Protein AF-A0A9R1QT48-F1 (afdb_monomer)

InterPro domains:
  IPR006746 26S proteasome non-ATPase regulatory subunit Rpn12 [PTHR12387] (1-162)
  IPR033464 CSN8/PSMD8/EIF3K [PF10075] (105-162)

Mean predic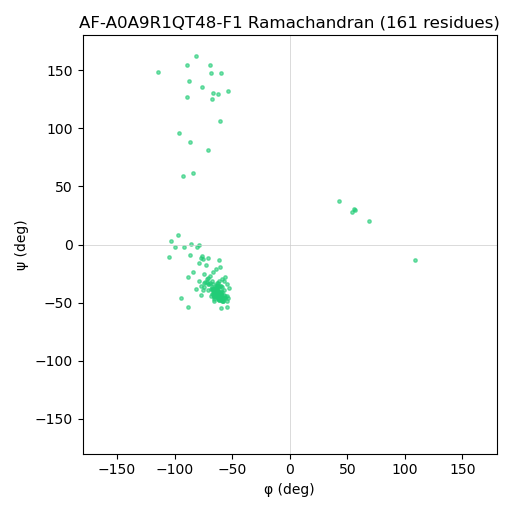ted aligned error: 6.91 Å

Solvent-accessible surface area (backbone atoms only — not comparable to full-atom values): 9217 Å² total; per-residue (Å²): 129,60,71,66,56,56,52,52,52,52,51,49,53,52,35,54,56,32,54,75,69,65,39,60,70,62,32,51,57,46,47,54,54,48,55,64,54,53,74,73,47,61,43,41,90,91,63,57,38,91,49,100,55,27,62,59,53,51,51,52,51,42,56,52,32,54,52,48,28,56,47,18,62,75,69,69,34,64,68,56,25,53,55,33,42,63,67,36,45,53,57,65,64,74,34,63,85,75,50,83,86,59,92,59,49,57,54,52,52,18,51,52,41,44,52,26,57,78,70,67,37,56,70,57,41,52,61,66,50,67,85,53,54,73,75,54,54,71,34,67,50,36,35,50,39,52,54,48,50,50,29,60,74,72,65,38,58,74,55,59,77,73,106

Sequence (163 aa):
MDPKLVEVMQLFARFKAAYLRSDLDVCSNFLSQLKALLTKFPSLPPLFQQTPNAVEELKLARDIYEHAVLLSVKTEDQDAFERDFCHLKPYYMDTCGIIPPSPVEYPIMGLNLLRLLVQNRIAEFHTELEPLPTKALENPCIKHAVELEQSLMEGAYNRVLSA

Structure (mmCIF, N/CA/C/O backbone):
data_AF-A0A9R1QT48-F1
#
_entry.id   AF-A0A9R1QT48-F1
#
loop_
_atom_site.group_PDB
_atom_site.id
_atom_site.type_symbol
_atom_site.label_atom_id
_atom_site.label_alt_id
_atom_site.label_comp_id
_atom_site.label_asym_id
_atom_site.label_entity_id
_atom_site.label_seq_id
_atom_site.pdbx_PDB_ins_code
_atom_site.Cartn_x
_atom_site.Cartn_y
_atom_site.Cartn_z
_atom_site.occupancy
_atom_site.B_iso_or_equiv
_atom_site.auth_seq_id
_atom_site.auth_comp_id
_atom_site.auth_asym_id
_atom_site.auth_atom_id
_atom_site.pdbx_PDB_model_num
ATOM 1 N N . MET A 1 1 ? -13.077 4.736 27.184 1.00 53.16 1 MET A N 1
ATOM 2 C CA . MET A 1 1 ? -12.689 4.082 25.919 1.00 53.16 1 MET A CA 1
ATOM 3 C C . MET A 1 1 ? -13.917 3.404 25.359 1.00 53.16 1 MET A C 1
ATOM 5 O O . MET A 1 1 ? -14.613 2.753 26.131 1.00 53.16 1 MET A O 1
ATOM 9 N N . ASP A 1 2 ? -14.217 3.599 24.077 1.00 65.31 2 ASP A N 1
ATOM 10 C CA . ASP A 1 2 ? -15.366 2.950 23.450 1.00 65.31 2 ASP A CA 1
ATOM 11 C C . ASP A 1 2 ? -15.201 1.421 23.482 1.00 65.31 2 ASP A C 1
ATOM 13 O O . ASP A 1 2 ? -14.153 0.917 23.070 1.00 65.31 2 ASP A O 1
ATOM 17 N N . PRO A 1 3 ? -16.206 0.654 23.945 1.00 72.56 3 PRO A N 1
ATOM 18 C CA . PRO A 1 3 ? -16.107 -0.805 24.042 1.00 72.56 3 PRO A CA 1
ATOM 19 C C . PRO A 1 3 ? -15.833 -1.462 22.681 1.00 72.56 3 PRO A C 1
ATOM 21 O O . PRO A 1 3 ? -15.135 -2.470 22.608 1.00 72.56 3 PRO A O 1
ATOM 24 N N . LYS A 1 4 ? -16.302 -0.836 21.594 1.00 74.94 4 LYS A N 1
ATOM 25 C CA . LYS A 1 4 ? -16.044 -1.262 20.211 1.00 74.94 4 LYS A CA 1
ATOM 26 C C . LYS A 1 4 ? -14.574 -1.118 19.811 1.00 74.94 4 LYS A C 1
ATOM 28 O O . LYS A 1 4 ? -14.049 -1.980 19.118 1.00 74.94 4 LYS A O 1
ATOM 33 N N . LEU A 1 5 ? -13.898 -0.059 20.260 1.00 76.19 5 LEU A N 1
ATOM 34 C CA . LEU A 1 5 ? -12.479 0.150 19.968 1.00 76.19 5 LEU A CA 1
ATOM 35 C C . LEU A 1 5 ? -11.628 -0.933 20.642 1.00 76.19 5 LEU A C 1
ATOM 37 O O . LEU A 1 5 ? -10.734 -1.500 20.022 1.00 76.19 5 LEU A O 1
ATOM 41 N N . VAL A 1 6 ? -11.961 -1.277 21.890 1.00 81.06 6 VAL A N 1
ATOM 42 C CA . VAL A 1 6 ? -11.276 -2.340 22.641 1.00 81.06 6 VAL A CA 1
ATOM 43 C C . VAL A 1 6 ? -11.453 -3.700 21.960 1.00 81.06 6 VAL A C 1
ATOM 45 O O . VAL A 1 6 ? -10.485 -4.449 21.843 1.00 81.06 6 VAL A O 1
ATOM 48 N N . GLU A 1 7 ? -12.654 -4.005 21.463 1.00 83.94 7 GLU A N 1
ATOM 49 C CA . GLU A 1 7 ? -12.927 -5.239 20.717 1.00 83.94 7 GLU A CA 1
ATOM 50 C C . GLU A 1 7 ? -12.077 -5.337 19.439 1.00 83.94 7 GLU A C 1
ATOM 52 O O . GLU A 1 7 ? -11.425 -6.358 19.202 1.00 83.94 7 GLU A O 1
ATOM 57 N N . VAL A 1 8 ? -12.002 -4.258 18.650 1.00 83.75 8 VAL A N 1
ATOM 58 C CA . VAL A 1 8 ? -11.188 -4.226 17.422 1.00 83.75 8 VAL A CA 1
ATOM 59 C C . VAL A 1 8 ? -9.700 -4.335 17.741 1.00 83.75 8 VAL A C 1
ATOM 61 O O . VAL A 1 8 ? -8.997 -5.094 17.080 1.00 83.75 8 VAL A O 1
ATOM 64 N N . MET A 1 9 ? -9.210 -3.659 18.782 1.00 83.94 9 MET A N 1
ATOM 65 C CA . MET A 1 9 ? -7.813 -3.781 19.212 1.00 83.94 9 MET A CA 1
ATOM 66 C C . MET A 1 9 ? -7.462 -5.209 19.651 1.00 83.94 9 MET A C 1
ATOM 68 O O . MET A 1 9 ? -6.390 -5.711 19.312 1.00 83.94 9 MET A O 1
ATOM 72 N N . GLN A 1 10 ? -8.358 -5.889 20.373 1.00 86.94 10 GLN A N 1
ATOM 73 C CA . GLN A 1 10 ? -8.158 -7.282 20.780 1.00 86.94 10 GLN A CA 1
ATOM 74 C C . GLN A 1 10 ? -8.146 -8.233 19.579 1.00 86.94 10 GLN A C 1
ATOM 76 O O . GLN A 1 10 ? -7.274 -9.101 19.489 1.00 86.94 10 GLN A O 1
ATOM 81 N N . LEU A 1 11 ? -9.076 -8.061 18.635 1.00 87.19 11 LEU A N 1
ATOM 82 C CA . LEU A 1 11 ? -9.088 -8.828 17.388 1.00 87.19 11 LEU A CA 1
ATOM 83 C C . LEU A 1 11 ? -7.837 -8.556 16.551 1.00 87.19 11 LEU A C 1
ATOM 85 O O . LEU A 1 11 ? -7.237 -9.493 16.030 1.00 87.19 11 LEU A O 1
ATOM 89 N N . PHE A 1 12 ? -7.381 -7.307 16.490 1.00 87.62 12 PHE A N 1
ATOM 90 C CA . PHE A 1 12 ? -6.169 -6.938 15.769 1.00 87.62 12 PHE A CA 1
ATOM 91 C C . PHE A 1 12 ? -4.907 -7.534 16.405 1.00 87.62 12 PHE A C 1
ATOM 93 O O . PHE A 1 12 ? -4.022 -8.012 15.698 1.00 87.62 12 PHE A O 1
ATOM 100 N N . ALA A 1 13 ? -4.834 -7.596 17.737 1.00 88.69 13 ALA A N 1
ATOM 101 C CA . ALA A 1 13 ? -3.746 -8.281 18.432 1.00 88.69 13 ALA A CA 1
ATOM 102 C C . ALA A 1 13 ? -3.721 -9.787 18.11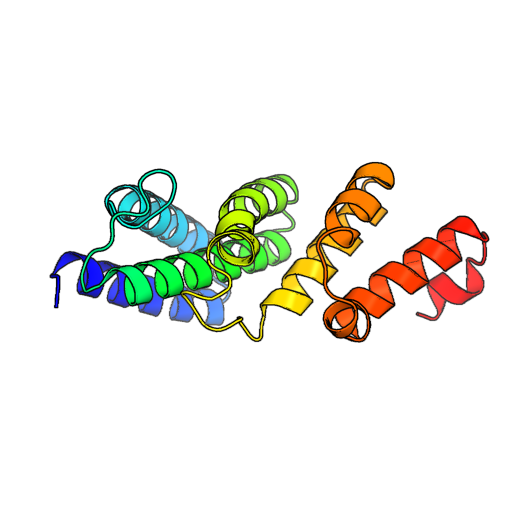6 1.00 88.69 13 ALA A C 1
ATOM 104 O O . ALA A 1 13 ? -2.655 -10.356 17.870 1.00 88.69 13 ALA A O 1
ATOM 105 N N . ARG A 1 14 ? -4.895 -10.432 18.058 1.00 87.19 14 ARG A N 1
ATOM 106 C CA . ARG A 1 14 ? -5.022 -11.840 17.643 1.00 87.19 14 ARG A CA 1
ATOM 107 C C . ARG A 1 14 ? -4.615 -12.045 16.187 1.00 87.19 14 ARG A C 1
ATOM 109 O O . ARG A 1 14 ? -3.895 -12.996 15.897 1.00 87.19 14 ARG A O 1
ATOM 116 N N . PHE A 1 15 ? -5.010 -11.133 15.303 1.00 88.38 15 PHE A N 1
ATOM 117 C CA . PHE A 1 15 ? -4.589 -11.130 13.907 1.00 88.38 15 PHE A CA 1
ATOM 118 C C . PHE A 1 15 ? -3.061 -11.011 13.782 1.00 88.38 15 PHE A C 1
ATOM 120 O O . PHE A 1 15 ? -2.448 -11.825 13.101 1.00 88.38 15 PHE A O 1
ATOM 127 N N . LYS A 1 16 ? -2.413 -10.087 14.508 1.00 87.00 16 LYS A N 1
ATOM 128 C CA . LYS A 1 16 ? -0.941 -9.963 14.522 1.00 87.00 16 LYS A CA 1
ATOM 129 C C . LYS A 1 16 ? -0.254 -11.247 14.995 1.00 87.00 16 LYS A C 1
ATOM 131 O O . LYS A 1 16 ? 0.745 -11.663 14.411 1.00 87.00 16 LYS A O 1
ATOM 136 N N . ALA A 1 17 ? -0.801 -11.900 16.019 1.00 88.81 17 ALA A N 1
ATOM 137 C CA . ALA A 1 17 ? -0.290 -13.183 16.494 1.00 88.81 17 ALA A CA 1
ATOM 138 C C . ALA A 1 17 ? -0.455 -14.307 15.451 1.00 88.81 17 ALA A C 1
ATOM 140 O O . ALA A 1 17 ? 0.458 -15.112 15.279 1.00 88.81 17 ALA A O 1
ATOM 141 N N . ALA A 1 18 ? -1.581 -14.356 14.733 1.00 85.75 18 ALA A N 1
ATOM 142 C CA . ALA A 1 18 ? -1.796 -15.305 13.637 1.00 85.75 18 ALA A CA 1
ATOM 143 C C . ALA A 1 18 ? -0.856 -15.031 12.447 1.00 85.75 18 ALA A C 1
ATOM 145 O O . ALA A 1 18 ? -0.269 -15.961 11.896 1.00 85.75 18 ALA A O 1
ATOM 146 N N . TYR A 1 19 ? -0.627 -13.755 12.126 1.00 86.25 19 TYR A N 1
ATOM 147 C CA . TYR A 1 19 ? 0.273 -13.327 11.056 1.00 86.25 19 TYR A CA 1
ATOM 148 C C . TYR A 1 19 ? 1.728 -13.733 11.323 1.00 86.25 19 TYR A C 1
ATOM 150 O O . TYR A 1 19 ? 2.423 -14.196 10.419 1.00 86.25 19 TYR A O 1
ATOM 158 N N . LEU A 1 20 ? 2.178 -13.638 12.581 1.00 87.12 20 LEU A N 1
ATOM 159 C CA . LEU A 1 20 ? 3.490 -14.133 13.018 1.00 87.12 20 LEU A CA 1
ATOM 160 C C . LEU A 1 20 ? 3.622 -15.654 12.871 1.00 87.12 20 LEU A C 1
ATOM 162 O O . LEU A 1 20 ? 4.701 -16.156 12.567 1.00 87.12 20 LEU A O 1
ATOM 166 N N . ARG A 1 21 ? 2.523 -16.391 13.053 1.00 86.38 21 ARG A N 1
ATOM 167 C CA . ARG A 1 21 ? 2.474 -17.850 12.879 1.00 86.38 21 ARG A CA 1
ATOM 168 C C . ARG A 1 21 ? 2.336 -18.278 11.413 1.00 86.38 21 ARG A C 1
ATOM 170 O O . ARG A 1 21 ? 2.369 -19.472 11.149 1.00 86.38 21 ARG A O 1
ATOM 177 N N . SER A 1 22 ? 2.232 -17.323 10.482 1.00 82.12 22 SER A N 1
ATOM 178 C CA . SER A 1 22 ? 2.034 -17.545 9.040 1.00 82.12 22 SER A CA 1
ATOM 179 C C . SER A 1 22 ? 0.799 -18.390 8.700 1.00 82.12 22 SER A C 1
ATOM 181 O O . SER A 1 22 ? 0.780 -19.088 7.692 1.00 82.12 22 SER A O 1
ATOM 183 N N . ASP A 1 23 ? -0.244 -18.308 9.528 1.00 86.50 23 ASP A N 1
ATOM 184 C CA . ASP A 1 23 ? -1.524 -18.978 9.284 1.00 86.50 23 ASP A CA 1
ATOM 185 C C . ASP A 1 23 ? -2.421 -18.075 8.421 1.00 86.50 23 ASP A C 1
ATOM 187 O O . ASP A 1 23 ? -3.141 -17.209 8.929 1.00 86.50 23 ASP A O 1
ATOM 191 N N . LEU A 1 24 ? -2.288 -18.203 7.097 1.00 83.56 24 LEU A N 1
ATOM 192 C CA . LEU A 1 24 ? -2.876 -17.275 6.123 1.00 83.56 24 LEU A CA 1
ATOM 193 C C . LEU A 1 24 ? -4.411 -17.354 6.085 1.00 83.56 24 LEU A C 1
ATOM 195 O O . LEU A 1 24 ? -5.071 -16.314 6.026 1.00 83.56 24 LEU A O 1
ATOM 199 N N . ASP A 1 25 ? -4.986 -18.552 6.206 1.00 83.75 25 ASP A N 1
ATOM 200 C CA . ASP A 1 25 ? -6.441 -18.760 6.193 1.00 83.75 25 ASP A CA 1
ATOM 201 C C . ASP A 1 25 ? -7.110 -18.121 7.413 1.00 83.75 25 ASP A C 1
ATOM 203 O O . ASP A 1 25 ? -8.140 -17.442 7.321 1.00 83.75 25 ASP A O 1
ATOM 207 N N . VAL A 1 26 ? -6.497 -18.287 8.585 1.00 86.94 26 VAL A N 1
ATOM 208 C CA . VAL A 1 26 ? -6.977 -17.666 9.820 1.00 86.94 26 VAL A CA 1
ATOM 209 C C . VAL A 1 26 ? -6.811 -16.145 9.762 1.00 86.94 26 VAL A C 1
ATOM 211 O O . VAL A 1 26 ? -7.708 -15.414 10.191 1.00 86.94 26 VAL A O 1
ATOM 214 N N . CYS A 1 27 ? -5.713 -15.651 9.179 1.00 86.06 27 CYS A N 1
ATOM 215 C CA . CYS A 1 27 ? -5.512 -14.219 8.954 1.00 86.06 27 CYS A CA 1
ATOM 216 C C . CYS A 1 27 ? -6.592 -13.623 8.046 1.00 86.06 27 CYS A C 1
ATOM 218 O O . CYS A 1 27 ? -7.122 -12.563 8.374 1.00 86.06 27 CYS A O 1
ATOM 220 N N . SER A 1 28 ? -6.954 -14.305 6.957 1.00 84.56 28 SER A N 1
ATOM 221 C CA . SER A 1 28 ? -8.005 -13.857 6.035 1.00 84.56 28 SER A CA 1
ATOM 222 C C . SER A 1 28 ? -9.363 -13.752 6.738 1.00 84.56 28 SER A C 1
ATOM 224 O O . SER A 1 28 ? -10.016 -12.709 6.689 1.00 84.56 28 SER A O 1
ATOM 226 N N . ASN A 1 29 ? -9.736 -14.773 7.519 1.00 88.25 29 ASN A N 1
ATOM 227 C CA . ASN A 1 29 ? -10.978 -14.766 8.298 1.00 88.25 29 ASN A CA 1
ATOM 228 C C . ASN A 1 29 ? -11.028 -13.623 9.325 1.00 88.25 29 ASN A C 1
ATOM 230 O O . ASN A 1 29 ? -12.040 -12.924 9.441 1.00 88.25 29 ASN A O 1
ATOM 234 N N . PHE A 1 30 ? -9.937 -13.404 10.066 1.00 87.44 30 PHE A N 1
ATOM 235 C CA . PHE A 1 30 ? -9.848 -12.281 11.001 1.00 87.44 30 PHE A CA 1
ATOM 236 C C . PHE A 1 30 ? -9.875 -10.932 10.285 1.00 87.44 30 PHE A C 1
ATOM 238 O O . PHE A 1 30 ? -10.513 -10.001 10.773 1.00 87.44 30 PHE A O 1
ATOM 245 N N . LEU A 1 31 ? -9.239 -10.823 9.121 1.00 87.00 31 LEU A N 1
ATOM 246 C CA . LEU A 1 31 ? -9.247 -9.608 8.323 1.00 87.00 31 LEU A CA 1
ATOM 247 C C . LEU A 1 31 ? -10.659 -9.267 7.830 1.00 87.00 31 LEU A C 1
ATOM 249 O O . LEU A 1 31 ? -11.064 -8.111 7.926 1.00 87.00 31 LEU A O 1
ATOM 253 N N . SER A 1 32 ? -11.443 -10.248 7.374 1.00 86.69 32 SER A N 1
ATOM 254 C CA . SER A 1 32 ? -12.846 -10.030 6.994 1.00 86.69 32 SER A CA 1
ATOM 255 C C . SER A 1 32 ? -13.685 -9.514 8.165 1.00 86.69 32 SER A C 1
ATOM 257 O O . SER A 1 32 ? -14.468 -8.578 8.001 1.00 86.69 32 SER A O 1
ATOM 259 N N . GLN A 1 33 ? -13.493 -10.076 9.364 1.00 86.94 33 GLN A N 1
ATOM 260 C CA . GLN A 1 33 ? -14.173 -9.608 10.576 1.00 86.94 33 GLN A CA 1
ATOM 261 C C . GLN A 1 33 ? -13.746 -8.185 10.952 1.00 86.94 33 GLN A C 1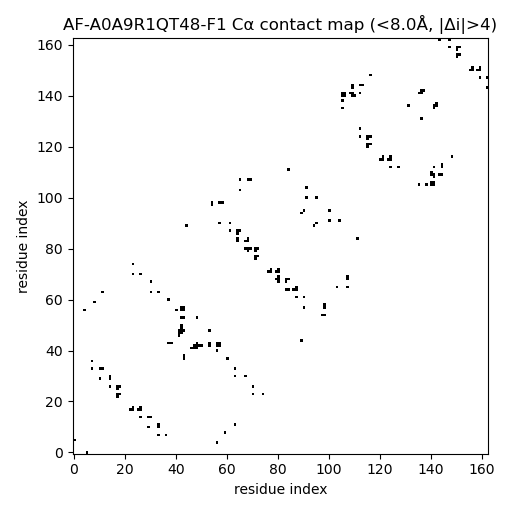
ATOM 263 O O . GLN A 1 33 ? -14.599 -7.352 11.257 1.00 86.94 33 GLN A O 1
ATOM 268 N N . LEU A 1 34 ? -12.445 -7.880 10.882 1.00 86.56 34 LEU A N 1
ATOM 269 C CA . LEU A 1 34 ? -11.914 -6.543 11.147 1.00 86.56 34 LEU A CA 1
ATOM 270 C C . LEU A 1 34 ? -12.475 -5.521 10.154 1.00 86.56 34 LEU A C 1
ATOM 272 O O . LEU A 1 34 ? -12.997 -4.498 10.586 1.00 86.56 34 LEU A O 1
ATOM 276 N N . LYS A 1 35 ? -12.470 -5.817 8.848 1.00 85.38 35 LYS A N 1
ATOM 277 C CA . LYS A 1 35 ? -13.055 -4.952 7.808 1.00 85.38 35 LYS A CA 1
ATOM 278 C C . LYS A 1 35 ? -14.542 -4.674 8.074 1.00 85.38 35 LYS A C 1
ATOM 280 O O . LYS A 1 35 ? -14.963 -3.524 8.013 1.00 85.38 35 LYS A O 1
ATOM 285 N N . ALA A 1 36 ? -15.321 -5.686 8.465 1.00 85.75 36 ALA A N 1
ATOM 286 C CA . ALA A 1 36 ? -16.741 -5.525 8.807 1.00 85.75 36 ALA A CA 1
ATOM 287 C C . ALA A 1 36 ? -16.992 -4.737 10.110 1.00 85.75 36 ALA A C 1
ATOM 289 O O . ALA A 1 36 ? -18.053 -4.136 10.291 1.00 85.75 36 ALA A O 1
ATOM 290 N N . LEU A 1 37 ? -16.049 -4.754 11.054 1.00 82.12 37 LEU A N 1
ATOM 291 C CA . LEU A 1 37 ? -16.114 -3.903 12.242 1.00 82.12 37 LEU A CA 1
ATOM 292 C C . LEU A 1 37 ? -15.714 -2.466 11.914 1.00 82.12 37 LEU A C 1
ATOM 294 O O . LEU A 1 37 ? -16.337 -1.542 12.436 1.00 82.12 37 LEU A O 1
ATOM 298 N N . LEU A 1 38 ? -14.748 -2.280 11.010 1.00 80.19 38 LEU A N 1
ATOM 299 C CA . LEU A 1 38 ? -14.307 -0.963 10.567 1.00 80.19 38 LEU A CA 1
ATOM 300 C C . LEU A 1 38 ? -15.453 -0.164 9.930 1.00 80.19 38 LEU A C 1
ATOM 302 O O . LEU A 1 38 ? -15.641 0.998 10.272 1.00 80.19 38 LEU A O 1
ATOM 306 N N . THR A 1 39 ? -16.319 -0.790 9.127 1.00 79.75 39 THR A N 1
ATOM 307 C CA . THR A 1 39 ? -17.478 -0.102 8.516 1.00 79.75 39 THR A CA 1
ATOM 308 C C . THR A 1 39 ? -18.481 0.473 9.523 1.00 79.75 39 THR A C 1
ATOM 310 O O . THR A 1 39 ? -19.362 1.237 9.138 1.00 79.75 39 THR A O 1
ATOM 313 N N . LYS A 1 40 ? -18.404 0.097 10.806 1.00 77.81 40 LYS A N 1
ATOM 314 C CA . LYS A 1 40 ? -19.305 0.595 11.856 1.00 77.81 40 LYS A CA 1
ATOM 315 C C . LYS A 1 40 ? -18.825 1.903 12.491 1.00 77.81 40 LYS A C 1
ATOM 317 O O . LYS A 1 40 ? -19.578 2.470 13.286 1.00 77.81 40 LYS A O 1
ATOM 322 N N . PHE A 1 41 ? -17.605 2.360 12.198 1.00 73.94 41 PHE A N 1
ATOM 323 C CA . PHE A 1 41 ? -17.069 3.598 12.762 1.00 73.94 41 PHE A CA 1
ATOM 324 C C . PHE A 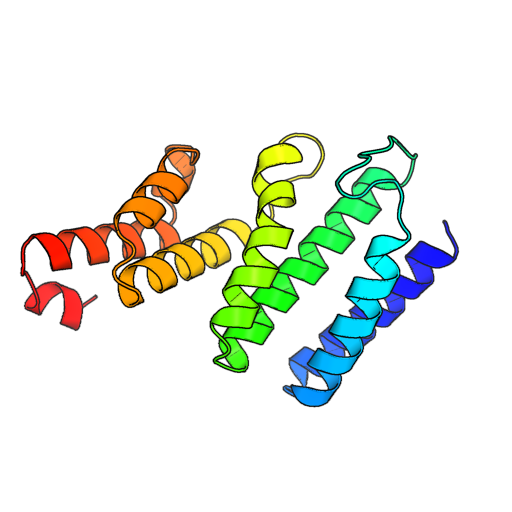1 41 ? -17.426 4.810 11.890 1.00 73.94 41 PHE A C 1
ATOM 326 O O . PHE A 1 41 ? -17.123 4.817 10.698 1.00 73.94 41 PHE A O 1
ATOM 333 N N . PRO A 1 42 ? -18.031 5.864 12.469 1.00 65.50 42 PRO A N 1
ATOM 334 C CA . PRO A 1 42 ? -18.413 7.072 11.733 1.00 65.50 42 PRO A CA 1
ATOM 335 C C . PRO A 1 42 ? -17.225 8.004 11.426 1.00 65.50 42 PRO A C 1
ATOM 337 O O . PRO A 1 42 ? -17.359 8.955 10.660 1.00 65.50 42 PRO A O 1
ATOM 340 N N . SER A 1 43 ? -16.068 7.761 12.040 1.00 64.75 43 SER A N 1
ATOM 341 C CA . SER A 1 43 ? -14.821 8.509 11.836 1.00 64.75 43 SER A CA 1
ATOM 342 C C . SER A 1 43 ? -14.077 8.119 10.557 1.00 64.75 43 SER A C 1
ATOM 344 O O . SER A 1 43 ? -13.198 8.857 10.116 1.00 64.75 43 SER A O 1
ATOM 346 N N . LEU A 1 44 ? -14.418 6.977 9.956 1.00 69.50 44 LEU A N 1
ATOM 347 C CA . LEU A 1 44 ? -13.779 6.484 8.740 1.00 69.50 44 LEU A CA 1
ATOM 348 C C . LEU A 1 44 ? -14.361 7.152 7.481 1.00 69.50 44 LEU A C 1
ATOM 350 O O . LEU A 1 44 ? -15.463 7.721 7.523 1.00 69.50 44 LEU A O 1
ATOM 354 N N . PRO A 1 45 ? -13.647 7.082 6.340 1.00 64.25 45 PRO A N 1
ATOM 355 C CA . PRO A 1 45 ? -14.200 7.505 5.058 1.00 64.25 45 PRO A CA 1
ATOM 356 C C . PRO A 1 45 ? -15.536 6.779 4.813 1.00 64.25 45 PRO A C 1
ATOM 358 O O . PRO A 1 45 ? -15.594 5.562 5.010 1.00 64.25 45 PRO A O 1
ATOM 361 N N . PRO A 1 46 ? -16.624 7.467 4.411 1.00 58.09 46 PRO A N 1
ATOM 362 C CA . PRO A 1 46 ? -16.684 8.816 3.834 1.00 58.09 46 PRO A CA 1
ATOM 363 C C . PRO A 1 46 ? -17.077 9.950 4.803 1.00 58.09 46 PRO A C 1
ATOM 365 O O . PRO A 1 46 ? -17.165 11.097 4.376 1.00 58.09 46 PRO A O 1
ATOM 368 N N . LEU A 1 47 ? -17.376 9.659 6.073 1.00 61.44 47 LEU A N 1
ATOM 369 C CA . LEU A 1 47 ? -18.002 10.635 6.978 1.00 61.44 47 LEU A CA 1
ATOM 370 C C . LEU A 1 47 ? -16.990 11.510 7.729 1.00 61.44 47 LEU A C 1
ATOM 372 O O . LEU A 1 47 ? -17.337 12.637 8.078 1.00 61.44 47 LEU A O 1
ATOM 376 N N . PHE A 1 48 ? -15.770 11.008 7.977 1.00 64.25 48 PHE A N 1
ATOM 377 C CA . PHE A 1 48 ? -14.692 11.713 8.696 1.00 64.25 48 PHE A CA 1
ATOM 378 C C . PHE A 1 48 ? -15.179 12.471 9.942 1.00 64.25 48 PHE A C 1
ATOM 380 O O . PHE A 1 48 ? -14.740 13.587 10.240 1.00 64.25 48 PHE A O 1
ATOM 387 N N . GLN A 1 49 ? -16.139 11.888 10.667 1.00 69.12 49 GLN A N 1
ATOM 388 C CA . GLN A 1 49 ? -16.762 12.577 11.781 1.00 69.12 49 GLN A CA 1
ATOM 389 C C . GLN A 1 49 ? -15.729 12.766 12.897 1.00 69.12 49 GLN A C 1
ATOM 391 O O . GLN A 1 49 ? -15.121 11.804 13.366 1.00 69.12 49 GLN A O 1
ATOM 396 N N . GLN A 1 50 ? -15.537 14.015 13.324 1.00 62.53 50 GLN A N 1
ATOM 397 C CA . GLN A 1 50 ? -14.600 14.393 14.384 1.00 62.53 50 GLN A CA 1
ATOM 398 C C . GLN A 1 50 ? -15.133 13.915 15.744 1.00 62.53 50 GLN A C 1
ATOM 400 O O . GLN A 1 50 ? -15.782 14.656 16.482 1.00 62.53 50 GLN A O 1
ATOM 405 N N . THR A 1 51 ? -14.909 12.640 16.055 1.00 68.38 51 THR A N 1
ATOM 406 C CA . THR A 1 51 ? -15.130 12.058 17.382 1.00 68.38 51 THR A CA 1
ATOM 407 C C . THR A 1 51 ? -13.857 12.205 18.225 1.00 68.38 51 THR A C 1
ATOM 409 O O . THR A 1 51 ? -12.754 12.265 17.679 1.00 68.38 51 THR A O 1
ATOM 412 N N . PRO A 1 52 ? -13.949 12.228 19.567 1.00 67.06 52 PRO A N 1
ATOM 413 C CA . PRO A 1 52 ? -12.766 12.313 20.431 1.00 67.06 52 PRO A CA 1
ATOM 414 C C . PRO A 1 52 ? -11.783 11.137 20.260 1.00 67.06 52 PRO A C 1
ATOM 416 O O . PRO A 1 52 ? -10.614 11.277 20.603 1.00 67.06 52 PRO A O 1
ATOM 419 N N . ASN A 1 53 ? -12.236 10.006 19.701 1.00 74.38 53 ASN A N 1
ATOM 420 C CA . ASN A 1 53 ? -11.418 8.824 19.408 1.00 74.38 53 ASN A CA 1
ATOM 421 C C . ASN A 1 53 ? -11.049 8.688 17.916 1.00 74.38 53 ASN A C 1
ATOM 423 O O . ASN A 1 53 ? -10.386 7.719 17.551 1.00 74.38 53 ASN A O 1
ATOM 427 N N . ALA A 1 54 ? -11.423 9.649 17.060 1.00 74.69 54 ALA A N 1
ATOM 428 C CA . ALA A 1 54 ? -11.244 9.557 15.608 1.00 74.69 54 ALA A CA 1
ATOM 429 C C . ALA A 1 54 ? -9.781 9.334 15.202 1.00 74.69 54 ALA A C 1
ATOM 431 O O . ALA A 1 54 ? -9.500 8.542 14.312 1.00 74.69 54 ALA A O 1
ATOM 432 N N . VAL A 1 55 ? -8.831 9.981 15.884 1.00 79.56 55 VAL A N 1
ATOM 433 C CA . VAL A 1 55 ? -7.392 9.832 15.598 1.00 79.56 55 VAL A CA 1
ATOM 434 C C . VAL A 1 55 ? -6.917 8.393 15.834 1.00 79.56 55 VAL A C 1
ATOM 436 O O . VAL A 1 55 ? -6.145 7.857 15.042 1.00 79.56 55 VAL A O 1
ATOM 439 N N . GLU A 1 56 ? -7.380 7.754 16.908 1.00 81.12 56 GLU A N 1
ATOM 440 C CA . GLU A 1 56 ? -7.010 6.373 17.238 1.00 81.12 56 GLU A CA 1
ATOM 441 C C . GLU A 1 56 ? -7.721 5.370 16.323 1.00 81.12 56 GLU A C 1
ATOM 443 O O . GLU A 1 56 ? -7.109 4.400 15.885 1.00 81.12 56 GLU A O 1
ATOM 448 N N . GLU A 1 57 ? -8.978 5.636 15.959 1.00 82.19 57 GLU A N 1
ATOM 449 C CA . GLU A 1 57 ? -9.729 4.835 14.985 1.00 82.19 57 GLU A CA 1
ATOM 450 C C . GLU A 1 57 ? -9.087 4.888 13.589 1.00 82.19 57 GLU A C 1
ATOM 452 O O . GLU A 1 57 ? -8.921 3.845 12.956 1.00 82.19 57 GLU A O 1
ATOM 457 N N . LEU A 1 58 ? -8.647 6.068 13.137 1.00 83.69 58 LEU A N 1
ATOM 458 C CA . LEU A 1 58 ? -7.950 6.249 11.859 1.00 83.69 58 LEU A CA 1
ATOM 459 C C . LEU A 1 58 ? -6.587 5.548 11.840 1.00 83.69 58 LEU A C 1
ATOM 461 O O . LEU A 1 58 ? -6.272 4.861 10.869 1.00 83.69 58 LEU A O 1
ATOM 465 N N . LYS A 1 59 ? -5.791 5.669 12.913 1.00 86.50 59 LYS A N 1
ATOM 466 C CA . LYS A 1 59 ? -4.520 4.934 13.040 1.00 86.50 59 LYS A CA 1
ATOM 467 C C . LYS A 1 59 ? -4.747 3.427 13.009 1.00 86.50 59 LYS A C 1
ATOM 469 O O . LYS A 1 59 ? -4.052 2.723 12.288 1.00 86.50 59 LYS A O 1
ATOM 474 N N . LEU A 1 60 ? -5.727 2.935 13.768 1.00 87.12 60 LEU A N 1
ATOM 475 C CA . LEU A 1 60 ? -6.036 1.510 13.830 1.00 87.12 60 LEU A CA 1
ATOM 476 C C . LEU A 1 60 ? -6.507 0.981 12.472 1.00 87.12 60 LEU A C 1
ATOM 478 O O . LEU A 1 60 ? -6.063 -0.082 12.047 1.00 87.12 60 LEU A O 1
ATOM 482 N N . ALA A 1 61 ? -7.369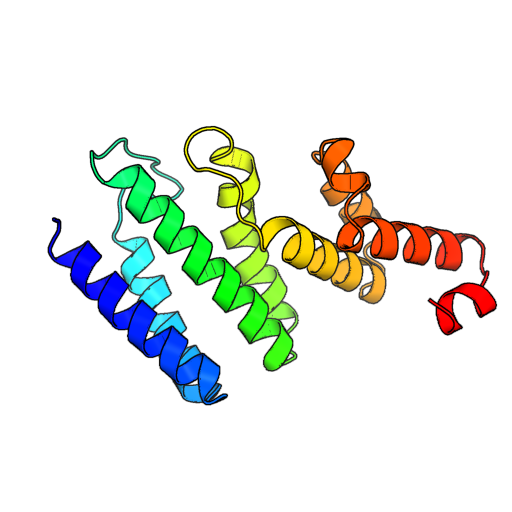 1.725 11.777 1.00 87.38 61 ALA A N 1
ATOM 483 C CA . ALA A 1 61 ? -7.826 1.370 10.441 1.00 87.38 61 ALA A CA 1
ATOM 484 C C . ALA A 1 61 ? -6.663 1.318 9.444 1.00 87.38 61 ALA A C 1
ATOM 486 O O . ALA A 1 61 ? -6.519 0.316 8.744 1.00 87.38 61 ALA A O 1
ATOM 487 N N . ARG A 1 62 ? -5.802 2.345 9.430 1.00 90.25 62 ARG A N 1
ATOM 488 C CA . ARG A 1 62 ? -4.586 2.367 8.609 1.00 90.25 62 ARG A CA 1
ATOM 489 C C . ARG A 1 62 ? -3.726 1.139 8.889 1.00 90.25 62 ARG A C 1
ATOM 491 O O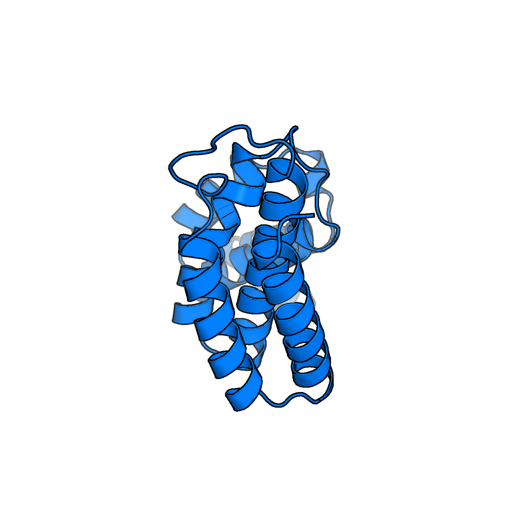 . ARG A 1 62 ? -3.438 0.391 7.965 1.00 90.25 62 ARG A O 1
ATOM 498 N N . ASP A 1 63 ? -3.391 0.882 10.150 1.00 89.81 63 ASP A N 1
ATOM 499 C CA . ASP A 1 63 ? -2.546 -0.250 10.532 1.00 89.81 63 ASP A CA 1
ATOM 500 C C . ASP A 1 63 ? -3.166 -1.603 10.109 1.00 89.81 63 ASP A C 1
ATOM 502 O O . ASP A 1 63 ? -2.443 -2.518 9.711 1.00 89.81 63 ASP A O 1
ATOM 506 N N . ILE A 1 64 ? -4.497 -1.754 10.166 1.00 90.25 64 ILE A N 1
ATOM 507 C CA . ILE A 1 64 ? -5.198 -2.958 9.684 1.00 90.25 64 ILE A CA 1
ATOM 508 C C . ILE A 1 64 ? -5.052 -3.104 8.167 1.00 90.25 64 ILE A C 1
ATOM 510 O O . ILE A 1 64 ? -4.693 -4.186 7.700 1.00 90.25 64 ILE A O 1
ATOM 514 N N . TYR A 1 65 ? -5.304 -2.041 7.398 1.00 91.12 65 TYR A N 1
ATOM 515 C CA . TYR A 1 65 ? -5.173 -2.076 5.940 1.00 91.12 65 TYR A CA 1
ATOM 516 C C . TYR A 1 65 ? -3.719 -2.267 5.491 1.00 91.12 65 TYR A C 1
ATOM 518 O O . TYR A 1 65 ? -3.474 -3.005 4.542 1.00 91.12 65 TYR A O 1
ATOM 526 N N . GLU A 1 66 ? -2.740 -1.720 6.211 1.00 92.25 66 GLU A N 1
ATOM 527 C CA . GLU A 1 66 ? -1.317 -1.983 5.965 1.00 92.25 66 GLU A CA 1
ATOM 528 C C . GLU A 1 66 ? -0.997 -3.477 6.071 1.00 92.25 66 GLU A C 1
ATOM 530 O O . GLU A 1 66 ? -0.359 -4.053 5.188 1.00 92.25 66 GLU A O 1
ATOM 535 N N . HIS A 1 67 ? -1.497 -4.147 7.112 1.00 90.81 67 HIS A N 1
ATOM 536 C CA . HIS A 1 67 ? -1.309 -5.591 7.235 1.00 90.81 67 HIS A CA 1
ATOM 537 C C . HIS A 1 67 ? -2.126 -6.385 6.209 1.00 90.81 67 HIS A C 1
ATOM 539 O O . HIS A 1 67 ? -1.706 -7.472 5.824 1.00 90.81 67 HIS A O 1
ATOM 545 N N . ALA A 1 68 ? -3.271 -5.866 5.765 1.00 90.50 68 ALA A N 1
ATOM 546 C CA . ALA A 1 68 ? -4.081 -6.468 4.709 1.00 90.50 68 ALA A CA 1
ATOM 547 C C . ALA A 1 68 ? -3.322 -6.509 3.373 1.00 90.50 68 ALA A C 1
ATOM 549 O O . ALA A 1 68 ? -3.252 -7.550 2.716 1.00 90.50 68 ALA A O 1
ATOM 550 N N . VAL A 1 69 ? -2.663 -5.400 3.028 1.00 92.25 69 VAL A N 1
ATOM 551 C CA . VAL A 1 69 ? -1.797 -5.296 1.850 1.00 92.25 69 VAL A CA 1
ATOM 552 C C . VAL A 1 69 ? -0.613 -6.261 1.967 1.00 92.25 69 VAL A C 1
ATOM 554 O O . VAL A 1 69 ? -0.361 -7.036 1.047 1.00 92.25 69 VAL A O 1
ATOM 557 N N . LEU A 1 70 ? 0.070 -6.297 3.117 1.00 90.81 70 LEU A N 1
ATOM 558 C CA . LEU A 1 70 ? 1.189 -7.225 3.345 1.00 90.81 70 LEU A CA 1
ATOM 559 C C . LEU A 1 70 ? 0.764 -8.701 3.307 1.00 90.81 70 LEU A C 1
ATOM 561 O O . LEU A 1 70 ? 1.505 -9.545 2.803 1.00 90.81 70 LEU A O 1
ATOM 565 N N . LEU A 1 71 ? -0.426 -9.021 3.822 1.00 90.19 71 LEU A N 1
ATOM 566 C CA . LEU A 1 71 ? -1.000 -10.360 3.727 1.00 90.19 71 LEU A CA 1
ATOM 567 C C . LEU A 1 71 ? -1.259 -10.737 2.267 1.00 90.19 71 LEU A C 1
ATOM 569 O O . LEU A 1 71 ? -0.899 -11.841 1.875 1.00 90.19 71 LEU A O 1
ATOM 573 N N . SER A 1 72 ? -1.799 -9.811 1.472 1.00 89.94 72 SER A N 1
ATOM 574 C CA . SER A 1 72 ? -2.076 -10.026 0.046 1.00 89.94 72 SER A CA 1
ATOM 575 C C . SER A 1 72 ? -0.805 -10.333 -0.752 1.00 89.94 72 SER A C 1
ATOM 577 O O . SER A 1 72 ? -0.820 -11.192 -1.629 1.00 89.94 72 SER A O 1
ATOM 579 N N . VAL A 1 73 ? 0.326 -9.704 -0.397 1.00 89.56 73 VAL A N 1
ATOM 580 C CA . VAL A 1 73 ? 1.642 -10.052 -0.968 1.00 89.56 73 VAL A CA 1
ATOM 581 C C . VAL A 1 73 ? 2.032 -11.488 -0.616 1.00 89.56 73 VAL A C 1
ATOM 583 O O . VAL A 1 73 ? 2.487 -12.226 -1.482 1.00 89.56 73 VAL A O 1
ATOM 586 N N . LYS A 1 74 ? 1.840 -11.911 0.641 1.00 88.12 74 LYS A N 1
ATOM 587 C CA . LYS A 1 74 ? 2.176 -13.278 1.080 1.00 88.12 74 LYS A CA 1
ATOM 588 C C . LYS A 1 74 ? 1.292 -14.354 0.458 1.00 88.12 74 LYS A C 1
ATOM 590 O O . LYS A 1 74 ? 1.751 -15.479 0.301 1.00 88.12 74 LYS A O 1
ATOM 595 N N . THR A 1 75 ? 0.035 -14.036 0.168 1.00 88.12 75 THR A N 1
ATOM 596 C CA . THR A 1 75 ? -0.896 -14.949 -0.505 1.00 88.12 75 THR A CA 1
ATOM 597 C C . THR A 1 75 ? -0.784 -14.883 -2.026 1.00 88.12 75 THR A C 1
ATOM 599 O O . THR A 1 75 ? -1.543 -15.572 -2.697 1.00 88.12 75 THR A O 1
ATOM 602 N N . GLU A 1 76 ? 0.121 -14.053 -2.560 1.00 87.69 76 GLU A N 1
ATOM 603 C CA . GLU A 1 76 ? 0.300 -13.813 -3.998 1.00 87.69 76 GLU A CA 1
ATOM 604 C C . GLU A 1 76 ? -1.005 -13.381 -4.704 1.00 87.69 76 GLU A C 1
ATOM 606 O O . GLU A 1 76 ? -1.192 -13.602 -5.899 1.00 87.69 76 GLU A O 1
ATOM 611 N N . ASP A 1 77 ? -1.916 -12.730 -3.967 1.00 90.38 77 ASP A N 1
ATOM 612 C CA . ASP A 1 77 ? -3.209 -12.270 -4.483 1.00 90.38 77 ASP A CA 1
ATOM 613 C C . ASP A 1 77 ? -3.109 -10.795 -4.887 1.00 90.38 77 ASP A C 1
ATOM 615 O O . ASP A 1 77 ? -3.220 -9.868 -4.075 1.00 90.38 77 ASP A O 1
ATOM 619 N N . GLN A 1 78 ? -2.870 -10.584 -6.179 1.00 88.06 78 GLN A N 1
ATOM 620 C CA . GLN A 1 78 ? -2.691 -9.260 -6.760 1.00 88.06 78 GLN A CA 1
ATOM 621 C C . GLN A 1 78 ? -3.976 -8.422 -6.732 1.00 88.06 78 GLN A C 1
ATOM 623 O O . GLN A 1 78 ? -3.913 -7.215 -6.482 1.00 88.06 78 GLN A O 1
ATOM 628 N N . ASP A 1 79 ? -5.135 -9.050 -6.935 1.00 89.81 79 ASP A N 1
ATOM 629 C CA . ASP A 1 79 ? -6.422 -8.356 -6.924 1.00 89.81 79 ASP A CA 1
ATOM 630 C C . ASP A 1 79 ? -6.784 -7.919 -5.498 1.00 89.81 79 ASP A C 1
ATOM 632 O O . ASP A 1 79 ? -7.313 -6.824 -5.290 1.00 89.81 79 ASP A O 1
ATOM 636 N N . ALA A 1 80 ? -6.495 -8.753 -4.492 1.00 89.88 80 ALA A N 1
ATOM 637 C CA . ALA A 1 80 ? -6.647 -8.377 -3.087 1.00 89.88 80 ALA A CA 1
ATOM 638 C C . ALA A 1 80 ? -5.722 -7.226 -2.705 1.00 89.88 80 ALA A C 1
ATOM 640 O O . ALA A 1 80 ? -6.178 -6.286 -2.052 1.00 89.88 80 ALA A O 1
ATOM 641 N N . PHE A 1 81 ? -4.472 -7.254 -3.175 1.00 92.81 81 PHE A N 1
ATOM 642 C CA . PHE A 1 81 ? -3.536 -6.162 -2.952 1.00 92.81 81 PHE A CA 1
ATOM 643 C C . PHE A 1 81 ? -4.089 -4.845 -3.513 1.00 92.81 81 PHE A C 1
ATOM 645 O O . PHE A 1 81 ? -4.073 -3.837 -2.812 1.00 92.81 81 PHE A O 1
ATOM 652 N N . GLU A 1 82 ? -4.581 -4.828 -4.758 1.00 91.12 82 GLU A N 1
ATOM 653 C CA . GLU A 1 82 ? -5.106 -3.606 -5.382 1.00 91.12 82 GLU A CA 1
ATOM 654 C C . GLU A 1 82 ? -6.320 -3.060 -4.625 1.00 91.12 82 GLU A C 1
ATOM 656 O O . GLU A 1 82 ? -6.346 -1.877 -4.282 1.00 91.12 82 GLU A O 1
ATOM 661 N N . ARG A 1 83 ? -7.276 -3.926 -4.263 1.00 91.62 83 ARG A N 1
ATOM 662 C CA . ARG A 1 83 ? -8.448 -3.531 -3.464 1.00 91.62 83 ARG A CA 1
ATOM 663 C C . ARG A 1 83 ? -8.052 -2.945 -2.110 1.00 91.62 83 ARG A C 1
ATOM 665 O O . ARG A 1 83 ? -8.547 -1.886 -1.724 1.00 91.62 83 ARG A O 1
ATOM 672 N N . ASP A 1 84 ? -7.165 -3.624 -1.388 1.00 91.56 84 ASP A N 1
ATOM 673 C CA . ASP A 1 84 ? -6.768 -3.213 -0.042 1.00 91.56 84 ASP A CA 1
ATOM 674 C C . ASP A 1 84 ? -5.904 -1.949 -0.069 1.00 91.56 84 ASP A C 1
ATOM 676 O O . ASP A 1 84 ? -6.060 -1.082 0.792 1.00 91.56 84 ASP A O 1
ATOM 680 N N . PHE A 1 85 ? -5.078 -1.778 -1.103 1.00 91.25 85 PHE A N 1
ATOM 681 C CA . PHE A 1 85 ? -4.327 -0.548 -1.328 1.00 91.25 85 PHE A CA 1
ATOM 682 C C . PHE A 1 85 ? -5.246 0.638 -1.656 1.00 91.25 85 PHE A C 1
ATOM 684 O O . PHE A 1 85 ? -5.064 1.718 -1.098 1.00 91.25 85 PHE A O 1
ATOM 691 N N . CYS A 1 86 ? -6.279 0.454 -2.487 1.00 89.25 86 CYS A N 1
ATOM 692 C CA . CYS A 1 86 ? -7.271 1.502 -2.749 1.00 89.25 86 CYS A CA 1
ATOM 693 C C . CYS A 1 86 ? -7.985 1.957 -1.468 1.00 89.25 86 CYS A C 1
ATOM 695 O O . CYS A 1 86 ? -8.259 3.146 -1.313 1.00 89.25 86 CYS A O 1
ATOM 697 N N . HIS A 1 87 ? -8.254 1.039 -0.535 1.00 88.00 87 HIS A N 1
ATOM 698 C CA . HIS A 1 87 ? -8.800 1.392 0.776 1.00 88.00 87 HIS A CA 1
ATOM 699 C C . HIS A 1 87 ? -7.784 2.087 1.685 1.00 88.00 87 HIS A C 1
ATOM 701 O O . HIS A 1 87 ? -8.178 2.938 2.477 1.00 88.00 87 HIS A O 1
ATOM 707 N N . LEU A 1 88 ? -6.498 1.754 1.573 1.00 90.12 88 LEU A N 1
ATOM 708 C CA . LEU A 1 88 ? -5.419 2.361 2.350 1.00 90.12 88 LEU A CA 1
ATOM 709 C C . LEU A 1 88 ? -5.063 3.780 1.868 1.00 90.12 88 LEU A C 1
ATOM 711 O O . LEU A 1 88 ? -4.728 4.638 2.681 1.00 90.12 88 LEU A O 1
ATOM 715 N N . LYS A 1 89 ? -5.177 4.054 0.564 1.00 88.06 89 LYS A N 1
ATOM 716 C CA . LYS A 1 89 ? -4.751 5.313 -0.070 1.00 88.06 89 LYS A CA 1
ATOM 717 C C . LYS A 1 89 ? -5.346 6.589 0.564 1.00 88.06 89 LYS A C 1
ATOM 719 O O . LYS A 1 89 ? -4.565 7.505 0.830 1.00 88.06 89 LYS A O 1
ATOM 724 N N . PRO A 1 90 ? -6.653 6.670 0.895 1.00 86.38 90 PRO A N 1
ATOM 725 C CA . PRO A 1 90 ? -7.219 7.813 1.621 1.00 86.38 90 PRO A CA 1
ATOM 726 C C . PRO A 1 90 ? -6.540 8.083 2.969 1.00 86.38 90 PRO A C 1
ATOM 728 O O . PRO A 1 90 ? -6.418 9.230 3.388 1.00 86.38 90 PRO A O 1
ATOM 731 N N . TYR A 1 91 ? -6.043 7.048 3.654 1.00 85.31 91 TYR A N 1
ATOM 732 C CA . TYR A 1 91 ? -5.341 7.230 4.924 1.00 85.31 91 TYR A CA 1
ATOM 733 C C . TYR A 1 91 ? -3.960 7.867 4.731 1.00 85.31 91 TYR A C 1
ATOM 735 O O . TYR A 1 91 ? -3.519 8.603 5.603 1.00 85.31 91 TYR A O 1
ATOM 743 N N . TYR A 1 92 ? -3.288 7.660 3.601 1.00 84.88 92 TYR A N 1
ATOM 744 C CA . TYR A 1 92 ? -2.015 8.338 3.328 1.00 84.88 92 TYR A CA 1
ATOM 745 C C . TYR A 1 92 ? -2.205 9.759 2.792 1.00 84.88 92 TYR A C 1
ATOM 747 O O . TYR A 1 92 ? -1.482 10.667 3.192 1.00 84.88 92 TYR A O 1
ATOM 755 N N . MET A 1 93 ? -3.214 9.974 1.946 1.00 82.31 93 MET A N 1
ATOM 756 C CA . MET A 1 93 ? -3.427 11.264 1.280 1.00 82.31 93 MET A CA 1
ATOM 757 C C . MET A 1 93 ? -4.292 12.223 2.109 1.00 82.31 93 MET A C 1
ATOM 759 O O . MET A 1 93 ? -3.869 13.337 2.413 1.00 82.31 93 MET A O 1
ATOM 763 N N . ASP A 1 94 ? -5.483 11.791 2.530 1.00 78.19 94 ASP A N 1
ATOM 764 C CA . ASP A 1 94 ? -6.499 12.685 3.107 1.00 78.19 94 ASP A CA 1
ATOM 765 C C . ASP A 1 94 ? -6.292 12.932 4.605 1.00 78.19 94 ASP A C 1
ATOM 767 O O . ASP A 1 94 ? -6.730 13.947 5.145 1.00 78.19 94 ASP A O 1
ATOM 771 N N . THR A 1 95 ? -5.614 12.012 5.300 1.00 74.31 95 THR A N 1
ATOM 772 C CA . THR A 1 95 ? -5.358 12.143 6.746 1.00 74.31 95 THR A CA 1
ATOM 773 C C . THR A 1 95 ? -3.979 12.724 7.073 1.00 74.31 95 THR A C 1
ATOM 775 O O . THR A 1 95 ? -3.597 12.811 8.247 1.00 74.31 95 THR A O 1
ATOM 778 N N . CYS A 1 96 ? -3.259 13.192 6.045 1.00 66.94 96 CYS A N 1
ATOM 779 C CA . CYS A 1 96 ? -1.986 13.889 6.174 1.00 66.94 96 CYS A CA 1
ATOM 780 C C . CYS A 1 96 ? -2.169 15.173 7.008 1.00 66.94 96 CYS A C 1
ATOM 782 O O . CYS A 1 96 ? -2.759 16.155 6.563 1.00 66.94 96 CYS A O 1
ATOM 784 N N . GLY A 1 97 ? -1.679 15.151 8.253 1.00 70.62 97 GLY A N 1
ATOM 785 C CA . GLY A 1 97 ? -1.821 16.243 9.228 1.00 70.62 97 GLY A CA 1
ATOM 786 C C . GLY A 1 97 ? -2.772 15.948 10.394 1.00 70.62 97 GLY A C 1
ATOM 787 O O . GLY A 1 97 ? -2.718 16.651 11.400 1.00 70.62 97 GLY A O 1
ATOM 788 N N . ILE A 1 98 ? -3.587 14.889 10.306 1.00 76.69 98 ILE A N 1
ATOM 789 C CA . ILE A 1 98 ? -4.429 14.395 11.412 1.00 76.69 98 ILE A CA 1
ATOM 790 C C . ILE A 1 98 ? -3.700 13.279 12.167 1.00 76.69 98 ILE A C 1
ATOM 792 O O . ILE A 1 98 ? -3.648 13.281 13.398 1.00 76.69 98 ILE A O 1
ATOM 796 N N . ILE A 1 99 ? -3.115 12.333 11.428 1.00 80.75 99 ILE A N 1
ATOM 797 C CA . ILE A 1 99 ? -2.306 11.243 11.979 1.00 80.75 99 ILE A CA 1
ATOM 798 C C . ILE A 1 99 ? -0.845 11.383 11.527 1.00 80.75 99 ILE A C 1
ATOM 800 O O . ILE A 1 99 ? -0.579 11.894 10.438 1.00 80.75 99 ILE A O 1
ATOM 804 N N . PRO A 1 100 ? 0.126 10.954 12.354 1.00 83.19 100 PRO A N 1
ATOM 805 C CA . PRO A 1 100 ? 1.525 10.940 11.948 1.00 83.19 100 PRO A CA 1
ATOM 806 C C . PRO A 1 100 ? 1.762 9.887 10.851 1.00 83.19 100 PRO A C 1
ATOM 808 O O . PRO A 1 100 ? 1.117 8.831 10.893 1.00 83.19 100 PRO A O 1
ATOM 811 N N . PRO A 1 101 ? 2.704 10.129 9.918 1.00 81.56 101 PRO A N 1
ATOM 812 C CA . PRO A 1 101 ? 3.033 9.186 8.849 1.00 81.56 101 PRO A CA 1
ATOM 813 C C . PRO A 1 101 ? 3.507 7.841 9.408 1.00 81.56 101 PRO A C 1
ATOM 815 O O . PRO A 1 101 ? 4.110 7.773 10.486 1.00 81.56 101 PRO A O 1
ATOM 818 N N . SER A 1 102 ? 3.206 6.763 8.684 1.00 84.69 102 SER A N 1
ATO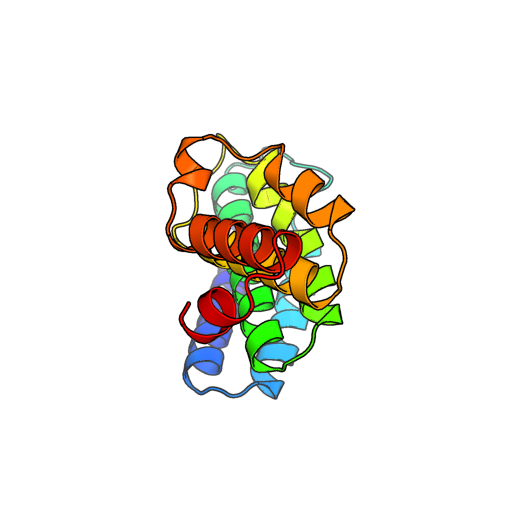M 819 C CA . SER A 1 102 ? 3.563 5.401 9.097 1.00 84.69 102 SER A CA 1
ATOM 820 C C . SER A 1 102 ? 4.968 5.044 8.604 1.00 84.69 102 SER A C 1
ATOM 822 O O . SER A 1 102 ? 5.306 5.358 7.464 1.00 84.69 102 SER A O 1
ATOM 824 N N . PRO A 1 103 ? 5.808 4.337 9.385 1.00 84.19 103 PRO A N 1
ATOM 825 C CA . PRO A 1 103 ? 7.110 3.885 8.891 1.00 84.19 103 PRO A CA 1
ATOM 826 C C . PRO A 1 103 ? 6.997 2.875 7.735 1.00 84.19 103 PRO A C 1
ATOM 828 O O . PRO A 1 103 ? 7.951 2.713 6.978 1.00 84.19 103 PRO A O 1
ATOM 831 N N . VAL A 1 104 ? 5.850 2.196 7.591 1.00 88.06 104 VAL A N 1
ATOM 832 C CA . VAL A 1 104 ? 5.602 1.212 6.520 1.00 88.06 104 VAL A CA 1
ATOM 833 C C . VAL A 1 104 ? 4.949 1.815 5.272 1.00 88.06 104 VAL A C 1
ATOM 835 O O . VAL A 1 104 ? 4.801 1.116 4.272 1.00 88.06 104 VAL A O 1
ATOM 838 N N . GLU A 1 105 ? 4.635 3.110 5.292 1.00 89.12 105 GLU A N 1
ATOM 839 C CA . GLU A 1 105 ? 3.996 3.826 4.184 1.00 89.12 105 GLU A CA 1
ATOM 840 C C . GLU A 1 105 ? 4.841 3.786 2.905 1.00 89.12 105 GLU A C 1
ATOM 842 O O . GLU A 1 105 ? 4.379 3.299 1.874 1.00 89.12 105 GLU A O 1
ATOM 847 N N . TYR A 1 106 ? 6.109 4.210 2.967 1.00 90.25 106 TYR A N 1
ATOM 848 C CA . TYR A 1 106 ? 6.986 4.201 1.789 1.00 90.25 106 TYR A CA 1
ATOM 849 C C . TYR A 1 106 ? 7.291 2.793 1.254 1.00 90.25 106 TYR A C 1
ATOM 851 O O . TYR A 1 106 ? 7.259 2.623 0.034 1.00 90.25 106 TYR A O 1
ATOM 859 N N . PRO A 1 107 ? 7.545 1.769 2.096 1.00 91.50 107 PRO A N 1
ATOM 860 C CA . PRO A 1 107 ? 7.618 0.387 1.628 1.00 91.50 107 PRO A CA 1
ATOM 861 C C . PRO A 1 107 ? 6.360 -0.084 0.889 1.00 91.50 107 PRO A C 1
ATOM 863 O O . PRO A 1 107 ? 6.477 -0.668 -0.186 1.00 91.50 107 PRO A O 1
ATOM 866 N N . ILE A 1 108 ? 5.162 0.184 1.422 1.00 92.75 108 ILE A N 1
ATOM 867 C CA . ILE A 1 108 ? 3.897 -0.206 0.778 1.00 92.75 108 ILE A CA 1
ATOM 868 C C . ILE A 1 108 ? 3.699 0.547 -0.542 1.00 92.75 108 ILE A C 1
ATOM 870 O O . ILE A 1 108 ? 3.302 -0.057 -1.540 1.00 92.75 108 ILE A O 1
ATOM 874 N N . MET A 1 109 ? 4.036 1.837 -0.578 1.00 90.69 109 MET A N 1
ATOM 875 C CA . MET A 1 109 ? 3.997 2.638 -1.800 1.00 90.69 109 MET A CA 1
ATOM 876 C C . MET A 1 109 ? 4.963 2.084 -2.856 1.00 90.69 109 MET A C 1
ATOM 878 O O . MET A 1 109 ? 4.575 1.893 -4.004 1.00 90.69 109 MET A O 1
ATOM 882 N N . GLY A 1 110 ? 6.191 1.734 -2.461 1.00 91.44 110 GLY A N 1
ATOM 883 C CA . GLY A 1 110 ? 7.172 1.083 -3.332 1.00 91.44 110 GLY A CA 1
ATOM 884 C C . GLY A 1 110 ? 6.678 -0.257 -3.883 1.00 91.44 110 GLY A C 1
ATOM 885 O O . GLY A 1 110 ? 6.801 -0.510 -5.078 1.00 91.44 110 GLY A O 1
ATOM 886 N N . LEU A 1 111 ? 6.042 -1.089 -3.052 1.00 92.25 111 LEU A N 1
ATOM 887 C CA . LEU A 1 111 ? 5.421 -2.343 -3.500 1.00 92.25 111 LEU A CA 1
ATOM 888 C C . LEU A 1 111 ? 4.299 -2.100 -4.516 1.00 92.25 111 LEU A C 1
ATOM 890 O O . LEU A 1 111 ? 4.207 -2.821 -5.509 1.00 92.25 111 LEU A O 1
ATOM 894 N N . ASN A 1 112 ? 3.467 -1.077 -4.303 1.00 93.19 112 ASN A N 1
ATOM 895 C CA . ASN A 1 112 ? 2.429 -0.696 -5.257 1.00 93.19 112 ASN A CA 1
ATOM 896 C C . ASN A 1 112 ? 3.030 -0.238 -6.597 1.00 93.19 112 ASN A C 1
ATOM 898 O O . ASN A 1 112 ? 2.569 -0.665 -7.652 1.00 93.19 112 ASN A O 1
ATOM 902 N N . LEU A 1 113 ? 4.099 0.561 -6.563 1.00 92.25 113 LEU A N 1
ATOM 903 C CA . LEU A 1 113 ? 4.823 0.990 -7.761 1.00 92.25 113 LEU A CA 1
ATOM 904 C C . LEU A 1 113 ? 5.403 -0.206 -8.530 1.00 92.25 113 LEU A C 1
ATOM 906 O O . LEU A 1 113 ? 5.181 -0.327 -9.733 1.00 92.25 113 LEU A O 1
ATOM 910 N N . LEU A 1 114 ? 6.063 -1.141 -7.840 1.00 91.81 114 LEU A N 1
ATOM 911 C CA . LEU A 1 114 ? 6.575 -2.371 -8.454 1.00 91.81 114 LEU A CA 1
ATOM 912 C C . LEU A 1 11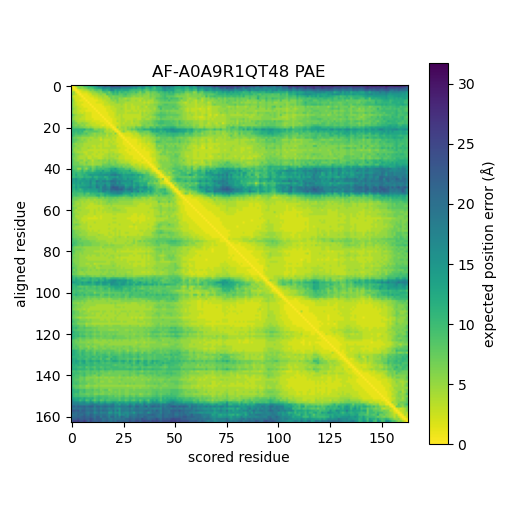4 ? 5.450 -3.218 -9.067 1.00 91.81 114 LEU A C 1
ATOM 914 O O . LEU A 1 114 ? 5.596 -3.712 -10.184 1.00 91.81 114 LEU A O 1
ATOM 918 N N . ARG A 1 115 ? 4.301 -3.340 -8.385 1.00 91.88 115 ARG A N 1
ATOM 919 C CA . ARG A 1 115 ? 3.113 -4.025 -8.923 1.00 91.88 115 ARG A CA 1
ATOM 920 C C . ARG A 1 115 ? 2.664 -3.402 -10.247 1.00 91.88 115 ARG A C 1
ATOM 922 O O . ARG A 1 115 ? 2.392 -4.139 -11.193 1.00 91.88 115 ARG A O 1
ATOM 929 N N . LEU A 1 116 ? 2.586 -2.072 -10.320 1.00 92.38 116 LEU A N 1
ATOM 930 C CA . LEU A 1 116 ? 2.168 -1.353 -11.529 1.00 92.38 116 LEU A CA 1
ATOM 931 C C . LEU A 1 116 ? 3.156 -1.552 -12.685 1.00 92.38 116 LEU A C 1
ATOM 933 O O . LEU A 1 116 ? 2.719 -1.747 -13.820 1.00 92.38 116 LEU A O 1
ATOM 937 N N . LEU A 1 117 ? 4.463 -1.584 -12.401 1.00 90.50 117 LEU A N 1
ATOM 938 C CA . LEU A 1 117 ? 5.487 -1.897 -13.405 1.00 90.50 117 LEU A CA 1
ATOM 939 C C . LEU A 1 117 ? 5.331 -3.313 -13.962 1.00 90.50 117 LEU A C 1
ATOM 941 O O . LEU A 1 117 ? 5.326 -3.492 -15.177 1.00 90.50 117 LEU A O 1
ATOM 945 N N . VAL A 1 118 ? 5.131 -4.310 -13.094 1.00 89.38 118 VAL A N 1
ATOM 946 C CA . VAL A 1 118 ? 4.916 -5.707 -13.514 1.00 89.38 118 VAL A CA 1
ATOM 947 C C . VAL A 1 118 ? 3.645 -5.853 -14.359 1.00 89.38 118 VAL A C 1
ATOM 949 O O . VAL A 1 118 ? 3.625 -6.625 -15.314 1.00 89.38 118 VAL A O 1
ATOM 952 N N . GLN A 1 119 ? 2.595 -5.086 -14.055 1.00 89.62 119 GLN A N 1
ATOM 953 C CA . GLN A 1 119 ? 1.355 -5.051 -14.842 1.00 89.62 119 GLN A CA 1
ATOM 954 C C . GLN A 1 119 ? 1.457 -4.207 -16.123 1.00 89.62 119 GLN A C 1
ATOM 956 O O . GLN A 1 119 ? 0.470 -4.094 -16.849 1.00 89.62 119 GLN A O 1
ATOM 961 N N . ASN A 1 120 ? 2.613 -3.597 -16.405 1.00 89.81 120 ASN A N 1
ATOM 962 C CA . ASN A 1 120 ? 2.807 -2.663 -17.516 1.00 89.81 120 ASN A CA 1
ATOM 963 C C . ASN A 1 120 ? 1.828 -1.462 -17.485 1.00 89.81 120 ASN A C 1
ATOM 965 O O . ASN A 1 120 ? 1.457 -0.905 -18.520 1.00 89.81 120 ASN A O 1
ATOM 969 N N . ARG A 1 121 ? 1.392 -1.047 -16.286 1.00 90.94 121 ARG A N 1
ATOM 970 C CA . ARG A 1 121 ? 0.486 0.093 -16.043 1.00 90.94 121 ARG A CA 1
ATOM 971 C C . ARG A 1 121 ? 1.290 1.371 -15.789 1.00 90.94 121 ARG A C 1
ATOM 973 O O . ARG A 1 121 ? 1.175 2.005 -14.743 1.00 90.94 121 ARG A O 1
ATOM 980 N N . ILE A 1 122 ? 2.113 1.757 -16.765 1.00 90.25 122 ILE A N 1
ATOM 981 C CA . ILE A 1 122 ? 3.066 2.880 -16.643 1.00 90.25 122 ILE A CA 1
ATOM 982 C C . ILE A 1 122 ? 2.364 4.229 -16.419 1.00 90.25 122 ILE A C 1
ATOM 984 O O . ILE A 1 122 ? 2.845 5.070 -15.665 1.00 90.25 122 ILE A O 1
ATOM 988 N N . ALA A 1 123 ? 1.189 4.436 -17.020 1.00 91.25 123 ALA A N 1
ATOM 989 C CA . ALA A 1 123 ? 0.421 5.662 -16.804 1.00 91.25 123 ALA A CA 1
ATOM 990 C C . ALA A 1 123 ? 0.054 5.847 -15.321 1.00 91.25 123 ALA A C 1
ATOM 992 O O . ALA A 1 123 ? 0.294 6.905 -14.746 1.00 91.25 123 ALA A O 1
ATOM 993 N N . GLU A 1 124 ? -0.459 4.789 -14.690 1.00 91.62 124 GLU A N 1
ATOM 994 C CA . GLU A 1 124 ? -0.843 4.809 -13.277 1.00 91.62 124 GLU A CA 1
ATOM 995 C C . GLU A 1 124 ? 0.368 4.902 -12.356 1.00 91.62 124 GLU A C 1
ATOM 997 O O . GLU A 1 124 ? 0.297 5.564 -11.327 1.00 91.62 124 GLU A O 1
ATOM 1002 N N . PHE A 1 125 ? 1.498 4.310 -12.748 1.00 92.75 125 PHE A N 1
ATOM 1003 C CA . PHE A 1 125 ? 2.762 4.473 -12.035 1.00 92.75 125 PHE A CA 1
ATOM 1004 C C . PHE A 1 125 ? 3.128 5.957 -11.885 1.00 92.75 125 PHE A C 1
ATOM 1006 O O . PHE A 1 125 ? 3.394 6.417 -10.775 1.00 92.75 125 PHE A O 1
ATOM 1013 N N . HIS A 1 126 ? 3.067 6.737 -12.968 1.00 91.81 126 HIS A N 1
ATOM 1014 C CA . HIS A 1 126 ? 3.344 8.173 -12.892 1.00 91.81 126 HIS A CA 1
ATOM 1015 C C . HIS A 1 126 ? 2.252 8.956 -12.150 1.00 91.81 126 HIS A C 1
ATOM 1017 O O . HIS A 1 126 ? 2.582 9.890 -11.423 1.00 91.81 126 HIS A O 1
ATOM 1023 N N . THR A 1 127 ? 0.980 8.558 -12.260 1.00 91.62 127 THR A N 1
ATOM 1024 C CA . THR A 1 127 ? -0.112 9.156 -11.471 1.00 91.62 127 THR A CA 1
ATOM 1025 C C . THR A 1 127 ? 0.076 8.946 -9.965 1.00 91.62 127 THR A C 1
ATOM 1027 O O . THR A 1 127 ? -0.226 9.843 -9.184 1.00 91.62 127 THR A O 1
ATOM 1030 N N . GLU A 1 128 ? 0.590 7.792 -9.531 1.00 89.12 128 GLU A N 1
ATOM 1031 C CA . GLU A 1 128 ? 0.888 7.537 -8.112 1.00 89.12 128 GLU A CA 1
ATOM 1032 C C . GLU A 1 128 ? 2.144 8.273 -7.621 1.00 89.12 128 GLU A C 1
ATOM 1034 O O . GLU A 1 128 ? 2.254 8.564 -6.430 1.00 89.12 128 GLU A O 1
ATOM 1039 N N . LEU A 1 129 ? 3.082 8.601 -8.517 1.00 88.25 129 LEU A N 1
ATOM 1040 C CA . LEU A 1 129 ? 4.277 9.382 -8.181 1.00 88.25 129 LEU A CA 1
ATOM 1041 C C . LEU A 1 129 ? 4.012 10.887 -8.078 1.00 88.25 129 LEU A C 1
ATOM 1043 O O . LEU A 1 129 ? 4.670 11.558 -7.288 1.00 88.25 129 LEU A O 1
ATOM 1047 N N . GLU A 1 130 ? 3.067 11.419 -8.853 1.00 88.50 130 GLU A N 1
ATOM 1048 C CA . GLU A 1 130 ? 2.749 12.851 -8.898 1.00 88.50 130 GLU A CA 1
ATOM 1049 C C . GLU A 1 130 ? 2.448 13.493 -7.524 1.00 88.50 130 GLU A C 1
ATOM 1051 O O . GLU A 1 130 ? 3.013 14.552 -7.242 1.00 88.50 130 GLU A O 1
ATOM 1056 N N . PRO A 1 131 ? 1.620 12.901 -6.636 1.00 86.25 131 PRO A N 1
ATOM 1057 C CA . PRO A 1 131 ? 1.318 13.511 -5.340 1.00 86.25 131 PRO A CA 1
ATOM 1058 C C . PRO A 1 131 ? 2.455 13.381 -4.313 1.00 86.25 131 PRO A C 1
ATOM 1060 O O . PRO A 1 131 ? 2.374 13.982 -3.239 1.00 86.25 131 PRO A O 1
ATOM 1063 N N . LEU A 1 132 ? 3.499 12.589 -4.585 1.00 85.00 132 LEU A N 1
ATOM 1064 C CA . LEU A 1 132 ? 4.541 12.314 -3.599 1.00 85.00 132 LEU A CA 1
ATOM 1065 C C . LEU A 1 132 ? 5.504 13.503 -3.435 1.00 85.00 132 LEU A C 1
ATOM 1067 O O . LEU A 1 132 ? 6.001 14.056 -4.418 1.00 85.00 132 LEU A O 1
ATOM 1071 N N . PRO A 1 133 ? 5.856 13.882 -2.192 1.00 84.94 133 PRO A N 1
ATOM 1072 C CA . PRO A 1 133 ? 6.844 14.925 -1.961 1.00 84.94 133 PRO A CA 1
ATOM 1073 C C . PRO A 1 133 ? 8.241 14.453 -2.379 1.00 84.94 133 PRO A C 1
ATOM 1075 O O . PRO A 1 133 ? 8.574 13.273 -2.282 1.00 84.94 133 PRO A O 1
ATOM 1078 N N . THR A 1 134 ? 9.125 15.388 -2.730 1.00 83.44 134 THR A N 1
ATOM 1079 C CA . THR A 1 134 ? 10.513 15.080 -3.131 1.00 83.44 134 THR A CA 1
ATOM 1080 C C . THR A 1 134 ? 11.279 14.254 -2.095 1.00 83.44 134 THR A C 1
ATOM 1082 O O . THR A 1 134 ? 12.041 13.365 -2.457 1.00 83.44 134 THR A O 1
ATOM 1085 N N . LYS A 1 135 ? 11.010 14.466 -0.801 1.00 84.38 135 LYS A N 1
ATOM 1086 C CA . LYS A 1 135 ? 11.571 13.659 0.297 1.00 84.38 135 LYS A CA 1
ATOM 1087 C C . LYS A 1 135 ? 11.171 12.180 0.236 1.00 84.38 135 LYS A C 1
ATOM 1089 O O . LYS A 1 135 ? 11.933 11.331 0.683 1.00 84.38 135 LYS A O 1
ATOM 1094 N N . ALA A 1 136 ? 9.984 11.864 -0.283 1.00 82.81 136 ALA A N 1
ATOM 1095 C CA . ALA A 1 136 ? 9.546 10.482 -0.459 1.00 82.81 136 ALA A CA 1
ATOM 1096 C C . ALA A 1 136 ? 10.284 9.808 -1.627 1.00 82.81 136 ALA A C 1
ATOM 1098 O O . ALA A 1 136 ? 10.598 8.626 -1.539 1.00 82.81 136 ALA A O 1
ATOM 1099 N N . LEU A 1 137 ? 10.642 10.559 -2.676 1.00 83.81 137 LEU A N 1
ATOM 1100 C CA . LEU A 1 137 ? 11.428 10.047 -3.810 1.00 83.81 137 LEU A CA 1
ATOM 1101 C C . LEU A 1 137 ? 12.866 9.670 -3.420 1.00 83.81 137 LEU A C 1
ATOM 1103 O O . LEU A 1 137 ? 13.481 8.828 -4.066 1.00 83.81 137 LEU A O 1
ATOM 1107 N N . GLU A 1 138 ? 13.399 10.256 -2.346 1.00 86.50 138 GLU A N 1
ATOM 1108 C CA . GLU A 1 138 ? 14.700 9.874 -1.780 1.00 86.50 138 GLU A CA 1
ATOM 1109 C C . GLU A 1 138 ? 14.644 8.549 -1.000 1.00 86.50 138 GLU A C 1
ATOM 1111 O O . GLU A 1 138 ? 15.689 7.981 -0.674 1.00 86.50 138 GLU A O 1
ATOM 1116 N N . ASN A 1 139 ? 13.445 8.032 -0.697 1.00 89.75 139 ASN A N 1
ATOM 1117 C CA . ASN A 1 139 ? 13.309 6.774 0.019 1.00 89.75 139 ASN A CA 1
ATOM 1118 C C . ASN A 1 139 ? 13.822 5.604 -0.844 1.00 89.75 139 ASN A C 1
ATOM 1120 O O . ASN A 1 139 ? 13.372 5.462 -1.984 1.00 89.75 139 ASN A O 1
ATOM 1124 N N . PRO A 1 140 ? 14.686 4.719 -0.309 1.00 89.50 140 PRO A N 1
ATOM 1125 C CA . PRO A 1 140 ? 15.252 3.603 -1.066 1.00 89.50 140 PRO A CA 1
ATOM 1126 C C . PRO A 1 140 ? 14.210 2.723 -1.768 1.00 89.50 140 PRO A C 1
ATOM 1128 O O . PRO A 1 140 ? 14.444 2.293 -2.892 1.00 89.50 140 PRO A O 1
ATOM 1131 N N . CYS A 1 141 ? 13.051 2.486 -1.142 1.00 89.00 141 CYS A N 1
ATOM 1132 C CA . CYS A 1 141 ? 12.002 1.632 -1.703 1.00 89.00 141 CYS A CA 1
ATOM 1133 C C . CYS A 1 141 ? 11.362 2.243 -2.957 1.00 89.00 141 CYS A C 1
ATOM 1135 O O . CYS A 1 141 ? 11.124 1.540 -3.935 1.00 89.00 141 CYS A O 1
ATOM 1137 N N . ILE A 1 142 ? 11.095 3.550 -2.932 1.00 90.00 142 ILE A N 1
ATOM 1138 C CA . ILE A 1 142 ? 10.476 4.268 -4.054 1.00 90.00 142 ILE A CA 1
ATOM 1139 C C . ILE A 1 142 ? 11.518 4.509 -5.144 1.00 90.00 142 ILE A C 1
ATOM 1141 O O . ILE A 1 142 ? 11.256 4.267 -6.320 1.00 90.00 142 ILE A O 1
ATOM 1145 N N . LYS A 1 143 ? 12.727 4.915 -4.745 1.00 90.94 143 LYS A N 1
ATOM 1146 C CA . LYS A 1 143 ? 13.846 5.143 -5.655 1.00 90.94 143 LYS A CA 1
ATOM 1147 C C . LYS A 1 143 ? 14.168 3.902 -6.485 1.00 90.94 143 LYS A C 1
ATOM 1149 O O . LYS A 1 143 ? 14.319 4.017 -7.695 1.00 90.94 143 LYS A O 1
ATOM 1154 N N . HIS A 1 144 ? 14.200 2.728 -5.857 1.00 90.25 144 HIS A N 1
ATOM 1155 C CA . HIS A 1 144 ? 14.441 1.470 -6.560 1.00 90.25 144 HIS A CA 1
ATOM 1156 C C . HIS A 1 144 ? 13.380 1.191 -7.638 1.00 90.25 144 HIS A C 1
ATOM 1158 O O . HIS A 1 144 ? 13.729 0.831 -8.758 1.00 90.25 144 HIS A O 1
ATOM 1164 N N . ALA A 1 145 ? 12.094 1.422 -7.346 1.00 90.88 145 ALA A N 1
ATOM 1165 C CA . ALA A 1 145 ? 11.030 1.254 -8.337 1.00 90.88 145 ALA A CA 1
ATOM 1166 C C . ALA A 1 145 ? 11.179 2.226 -9.524 1.00 90.88 145 ALA A C 1
ATOM 1168 O O . ALA A 1 145 ? 10.975 1.835 -10.669 1.00 90.88 145 ALA A O 1
ATOM 1169 N N . VAL A 1 146 ? 11.581 3.476 -9.270 1.00 90.69 146 VAL A N 1
ATOM 1170 C CA . VAL A 1 146 ? 11.825 4.479 -10.324 1.00 90.69 146 VAL A CA 1
ATOM 1171 C C . VAL A 1 146 ? 13.043 4.121 -11.180 1.00 90.69 146 VAL A C 1
ATOM 1173 O O . VAL A 1 146 ? 12.975 4.196 -12.402 1.00 90.69 146 VAL A O 1
ATOM 1176 N N . GLU A 1 147 ? 14.151 3.699 -10.569 1.00 90.06 147 GLU A N 1
ATOM 1177 C CA . GLU A 1 147 ? 15.354 3.273 -11.301 1.00 90.06 147 GLU A CA 1
ATOM 1178 C C . GLU A 1 147 ? 15.091 2.031 -12.165 1.00 90.06 147 GLU A C 1
ATOM 1180 O O . GLU A 1 147 ? 15.629 1.907 -13.271 1.00 90.06 147 GLU A O 1
ATOM 1185 N N . LEU A 1 148 ? 14.242 1.122 -11.677 1.00 88.81 148 LEU A N 1
ATOM 1186 C CA . LEU A 1 148 ? 13.811 -0.058 -12.415 1.00 88.81 148 LEU A CA 1
ATOM 1187 C C . LEU A 1 148 ? 12.981 0.324 -13.647 1.00 88.81 148 LEU A C 1
ATOM 1189 O O . LEU A 1 148 ? 13.258 -0.171 -14.739 1.00 88.81 148 LEU A O 1
ATOM 1193 N N . GLU A 1 149 ? 12.009 1.225 -13.487 1.00 90.62 149 GLU A N 1
ATOM 1194 C CA . GLU A 1 149 ? 11.196 1.763 -14.586 1.00 90.62 149 GLU A CA 1
ATOM 1195 C C . GLU A 1 149 ? 12.070 2.425 -15.659 1.00 90.62 149 GLU A C 1
ATOM 1197 O O . GLU A 1 149 ? 11.989 2.060 -16.832 1.00 90.62 149 GLU A O 1
ATOM 1202 N N . GLN A 1 150 ? 12.996 3.295 -15.249 1.00 88.69 150 GLN A N 1
ATOM 1203 C CA . GLN A 1 150 ? 13.930 3.954 -16.165 1.00 88.69 150 GLN A CA 1
ATOM 1204 C C . GLN A 1 150 ? 14.811 2.945 -16.905 1.00 88.69 150 GLN A C 1
ATOM 1206 O O . GLN A 1 150 ? 14.988 3.038 -18.118 1.00 88.69 150 GLN A O 1
ATOM 1211 N N . SER A 1 151 ? 15.331 1.938 -16.199 1.00 86.75 151 SER A N 1
ATOM 1212 C CA . SER A 1 151 ? 16.161 0.894 -16.809 1.00 86.75 151 SER A CA 1
ATOM 1213 C C . SER A 1 151 ? 15.380 0.050 -17.824 1.00 86.75 151 SER A C 1
ATOM 1215 O O . SER A 1 151 ? 15.938 -0.341 -18.852 1.00 86.75 151 SER A O 1
ATOM 1217 N N . LEU A 1 152 ? 14.096 -0.216 -17.562 1.00 84.25 152 LEU A N 1
ATOM 1218 C CA . LEU A 1 152 ? 13.179 -0.877 -18.495 1.00 84.25 152 LEU A CA 1
ATOM 1219 C C . LEU A 1 152 ? 12.924 -0.009 -19.734 1.00 84.25 152 LEU A C 1
ATOM 1221 O O . LEU A 1 152 ? 13.009 -0.514 -20.854 1.00 84.25 152 LEU A O 1
ATOM 1225 N N . MET A 1 153 ? 12.682 1.290 -19.550 1.00 84.50 153 MET A N 1
ATOM 1226 C CA . MET A 1 153 ? 12.444 2.239 -20.641 1.00 84.50 153 MET A CA 1
ATOM 1227 C C . MET A 1 153 ? 13.681 2.433 -21.533 1.00 84.50 153 MET A C 1
ATOM 1229 O O . MET A 1 153 ? 13.564 2.481 -22.757 1.00 84.50 153 MET A O 1
ATOM 1233 N N . GLU A 1 154 ? 14.876 2.485 -20.937 1.00 85.69 154 GLU A N 1
ATOM 1234 C CA . GLU A 1 154 ? 16.163 2.552 -21.645 1.00 85.69 154 GLU A CA 1
ATOM 1235 C C . GLU A 1 154 ? 16.534 1.231 -22.351 1.00 85.69 154 GLU A C 1
ATOM 1237 O O . GLU A 1 154 ? 17.480 1.195 -23.142 1.00 85.69 154 GLU A O 1
ATOM 1242 N N . GLY A 1 155 ? 15.828 0.127 -22.067 1.00 80.38 155 GLY A N 1
ATOM 1243 C CA . GLY A 1 155 ? 16.173 -1.212 -22.558 1.00 80.38 155 GLY A CA 1
ATOM 1244 C C . GLY A 1 155 ? 17.459 -1.775 -21.938 1.00 80.38 155 GLY A C 1
ATOM 1245 O O . GLY A 1 155 ? 18.084 -2.685 -22.489 1.00 80.38 155 GLY A O 1
ATOM 1246 N N . ALA A 1 156 ? 17.880 -1.243 -20.790 1.00 77.69 156 ALA A N 1
ATOM 1247 C CA . ALA A 1 156 ? 19.106 -1.603 -20.092 1.00 77.69 156 ALA A CA 1
ATOM 1248 C C . ALA A 1 156 ? 18.907 -2.844 -19.201 1.00 77.69 156 ALA A C 1
ATOM 1250 O O . ALA A 1 156 ? 19.113 -2.801 -17.988 1.00 77.69 156 ALA A O 1
ATOM 1251 N N . TYR A 1 157 ? 18.554 -3.985 -19.800 1.00 70.62 157 TYR A N 1
ATOM 1252 C CA . TYR A 1 157 ? 18.255 -5.234 -19.075 1.00 70.62 157 TYR A CA 1
ATOM 1253 C C . TYR A 1 157 ? 19.393 -5.723 -18.164 1.00 70.62 157 TYR A C 1
ATOM 1255 O O . TYR A 1 157 ? 19.144 -6.342 -17.134 1.00 70.62 157 TYR A O 1
ATOM 1263 N N . ASN A 1 158 ? 20.647 -5.394 -18.491 1.00 70.00 158 ASN A N 1
ATOM 1264 C CA . ASN A 1 158 ? 21.799 -5.710 -17.642 1.00 70.00 158 ASN A CA 1
ATOM 1265 C C . ASN A 1 158 ? 21.734 -5.018 -16.272 1.00 70.00 158 ASN A C 1
ATOM 1267 O O . ASN A 1 158 ? 22.199 -5.590 -15.294 1.00 70.00 158 ASN A O 1
ATOM 1271 N N . ARG A 1 159 ? 21.160 -3.807 -16.203 1.00 64.44 159 ARG A N 1
ATOM 1272 C CA . ARG A 1 159 ? 20.956 -3.079 -14.943 1.00 64.44 159 ARG A CA 1
ATOM 1273 C C . ARG A 1 159 ? 19.799 -3.666 -14.148 1.00 64.44 159 ARG A C 1
ATOM 1275 O O . ARG A 1 159 ? 19.933 -3.831 -12.945 1.00 64.44 159 ARG A O 1
ATOM 1282 N N . VAL A 1 160 ? 18.728 -4.060 -14.838 1.00 67.00 160 VAL A N 1
ATOM 1283 C CA . VAL A 1 160 ? 17.552 -4.723 -14.250 1.00 67.00 160 VAL A CA 1
ATOM 1284 C C . VAL A 1 160 ? 17.920 -6.048 -13.577 1.00 67.00 160 VAL A C 1
ATOM 1286 O O . VAL A 1 160 ? 17.429 -6.338 -12.499 1.00 67.00 160 VAL A O 1
ATOM 1289 N N . LEU A 1 161 ? 18.808 -6.843 -14.184 1.00 65.19 161 LEU A N 1
ATOM 1290 C CA . LEU A 1 161 ? 19.258 -8.123 -13.616 1.00 65.19 161 LEU A CA 1
ATOM 1291 C C . LEU A 1 161 ? 20.209 -7.971 -12.417 1.00 65.19 161 LEU A C 1
ATOM 1293 O O . LEU A 1 161 ? 20.445 -8.942 -11.702 1.00 65.19 161 LEU A O 1
ATOM 1297 N N . SER A 1 162 ? 20.801 -6.788 -12.245 1.00 61.31 162 SER A N 1
ATOM 1298 C CA . SER A 1 162 ? 21.769 -6.490 -11.183 1.00 61.31 162 SER A CA 1
ATOM 1299 C C . SER A 1 162 ? 21.211 -5.637 -10.040 1.00 61.31 162 SER A C 1
ATOM 1301 O O . SER A 1 162 ? 21.918 -5.446 -9.050 1.00 61.31 162 SER A O 1
ATOM 1303 N N . ALA A 1 163 ? 20.010 -5.083 -10.221 1.00 56.66 163 ALA A N 1
ATOM 1304 C CA . ALA A 1 163 ? 19.289 -4.267 -9.249 1.00 56.66 163 ALA A CA 1
ATOM 1305 C C . ALA A 1 163 ? 18.504 -5.159 -8.280 1.00 56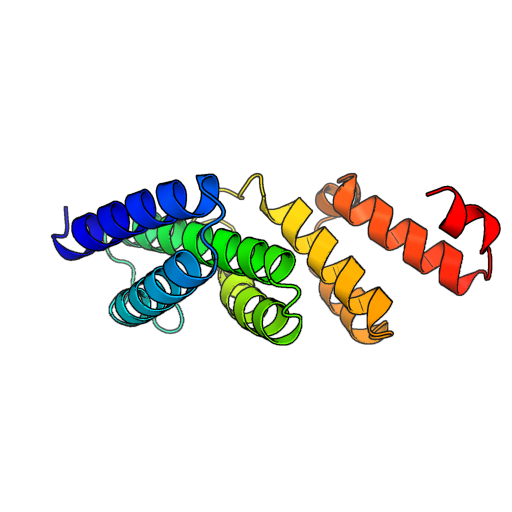.66 163 ALA A C 1
ATOM 1307 O O . ALA A 1 163 ? 18.420 -4.767 -7.095 1.00 56.66 163 ALA A O 1
#

Foldseek 3Di:
DPPLLVVLVVLVVVLVVCVVVVVLVVNVVSLVVSVVSLVPDCCAPPNVDPDPCSQVSLVSLLVSLLVQLVSCVVVVPLVSNVVSVVRNVCSQPVCVVVYDDDPCVLLSLLVVLQSCVVVVVVVVSVVSVVVDDPVSCPDPSNVVSVVLVVCVVVVVVVVNVVD

Secondary structure (DSSP, 8-state):
--HHHHHHHHHHHHHHHHHHTT-HHHHHHHHHHHHHHHTT-TTSTTT----TTHHHHHHHHHHHHHHHHHHHHHTT-HHHHHHHHHHHHHHHHTTBTTBPPPTTHHHHHHHHHHHHHHTT-HHHHHHHHTTS-HHHHTSHHHHHHHHHHHHHHTT-HHHHTT-

Nearest PDB structures (foldseek):
  8amz-assembly1_T  TM=9.357E-01  e=1.471E-14  Spinacia oleracea
  9e8g-assembly1_d  TM=9.328E-01  e=1.468E-08  Homo sapiens
  9e8l-assembly1_d  TM=9.096E-01  e=8.569E-08  Homo sapiens
  9e8q-assembly1_d  TM=9.232E-01  e=1.492E-07  Homo sapiens
  7w3f-assembly1_d  TM=8.864E-01  e=2.427E-05  Homo sapiens

Radius of gyration: 17.37 Å; Cα contacts (8 Å, |Δi|>4): 117; chains: 1; bounding box: 41×35×48 Å

pLDDT: mean 83.82, std 8.79, range [53.16, 93.19]

Organism: Triticum turgidum subsp. durum (NCBI:txid4567)